Protein AF-A0A921Z9T0-F1 (afdb_monomer)

Sequence (157 aa):
MGRFIFLFFSSLLYGQISEGAIWEHGEDLEGSKIISEITGQMTIKQKTRQLTFNVPKCMQIIYVRADISNDVSTPAIHFNKHSNIVTIHYKPVDKSVCQYKVTAKAITDKKCASGQGSDETGSKPDNKFKKRPTKKQRKYTNKSTKRRPAKRKPVYF

pLDDT: mean 80.97, std 18.37, range [45.19, 98.69]

Structure (mmCIF, N/CA/C/O backbone):
data_AF-A0A921Z9T0-F1
#
_entry.id   AF-A0A921Z9T0-F1
#
loop_
_atom_site.group_PDB
_atom_site.id
_atom_site.type_symbol
_atom_site.label_atom_id
_atom_site.label_alt_id
_atom_site.label_comp_id
_atom_site.label_asym_id
_atom_site.label_entity_id
_atom_site.label_seq_id
_atom_site.pdbx_PDB_ins_code
_atom_site.Cartn_x
_atom_site.Cartn_y
_atom_site.Cartn_z
_atom_site.occupancy
_atom_site.B_iso_or_equiv
_atom_site.auth_seq_id
_atom_site.auth_comp_id
_atom_site.auth_asym_id
_atom_site.auth_atom_id
_atom_site.pdbx_PDB_model_num
ATOM 1 N N . MET A 1 1 ? 27.204 52.215 -35.469 1.00 45.19 1 MET A N 1
ATOM 2 C CA . MET A 1 1 ? 26.307 51.890 -34.338 1.00 45.19 1 MET A CA 1
ATOM 3 C C . MET A 1 1 ? 25.698 50.513 -34.580 1.00 45.19 1 MET A C 1
ATOM 5 O O . MET A 1 1 ? 24.794 50.404 -35.395 1.00 45.19 1 MET A O 1
ATOM 9 N N . GLY A 1 2 ? 26.243 49.459 -33.965 1.00 55.03 2 GLY A N 1
ATOM 10 C CA . GLY A 1 2 ? 25.773 48.077 -34.133 1.00 55.03 2 GLY A CA 1
ATOM 11 C C . GLY A 1 2 ? 25.082 47.584 -32.864 1.00 55.03 2 GLY A C 1
ATOM 12 O O . GLY A 1 2 ? 25.675 47.632 -31.790 1.00 55.03 2 GLY A O 1
ATOM 13 N N . ARG A 1 3 ? 23.818 47.164 -32.977 1.00 60.78 3 ARG A N 1
ATOM 14 C CA . ARG A 1 3 ? 23.001 46.655 -31.865 1.00 60.78 3 ARG A CA 1
ATOM 15 C C . ARG A 1 3 ? 23.331 45.182 -31.605 1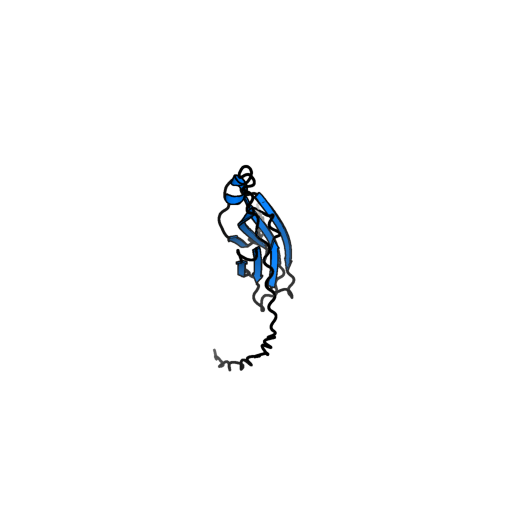.00 60.78 3 ARG A C 1
ATOM 17 O O . ARG A 1 3 ? 23.024 44.336 -32.436 1.00 60.78 3 ARG A O 1
ATOM 24 N N . PHE A 1 4 ? 23.920 44.885 -30.448 1.00 58.72 4 PHE A N 1
ATOM 25 C CA . PHE A 1 4 ? 24.044 43.526 -29.916 1.00 58.72 4 PHE A CA 1
ATOM 26 C C . PHE A 1 4 ? 22.702 43.108 -29.301 1.00 58.72 4 PHE A C 1
ATOM 28 O O . PHE A 1 4 ? 22.286 43.657 -28.282 1.00 58.72 4 PHE A O 1
ATOM 35 N N . ILE A 1 5 ? 22.004 42.164 -29.933 1.00 72.19 5 ILE A N 1
ATOM 36 C CA . ILE A 1 5 ? 20.797 41.545 -29.376 1.00 72.19 5 ILE A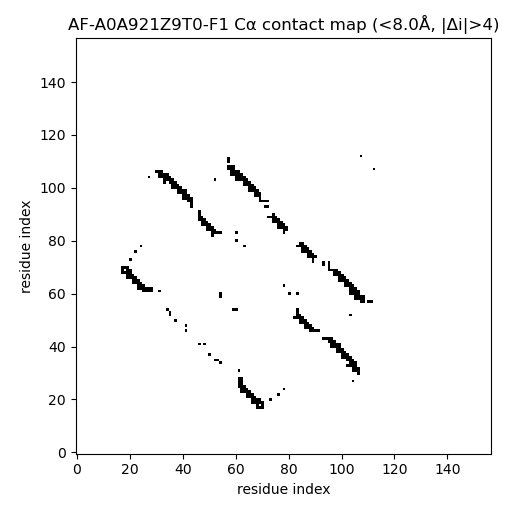 CA 1
ATOM 37 C C . ILE A 1 5 ? 21.234 40.356 -28.515 1.00 72.19 5 ILE A C 1
ATOM 39 O O . ILE A 1 5 ? 21.808 39.388 -29.009 1.00 72.19 5 ILE A O 1
ATOM 43 N N . PHE A 1 6 ? 20.966 40.466 -27.215 1.00 59.75 6 PHE A N 1
ATOM 44 C CA . PHE A 1 6 ? 21.117 39.411 -26.220 1.00 59.75 6 PHE A CA 1
ATOM 45 C C . PHE A 1 6 ? 20.145 38.261 -26.514 1.00 59.75 6 PHE A C 1
ATOM 47 O O . PHE A 1 6 ? 18.940 38.397 -26.312 1.00 59.75 6 PHE A O 1
ATOM 54 N N . LEU A 1 7 ? 20.664 37.104 -26.926 1.00 63.41 7 LEU A N 1
ATOM 55 C CA . LEU A 1 7 ? 19.939 35.840 -26.825 1.00 63.41 7 LEU A CA 1
ATOM 56 C C . LEU A 1 7 ? 20.252 35.214 -25.463 1.00 63.41 7 LEU A C 1
ATOM 58 O O . LEU A 1 7 ? 21.114 34.348 -25.338 1.00 63.41 7 LEU A O 1
ATOM 62 N N . PHE A 1 8 ? 19.543 35.668 -24.426 1.00 57.22 8 PHE A N 1
ATOM 63 C CA . PHE A 1 8 ? 19.385 34.888 -23.200 1.00 57.22 8 PHE A CA 1
ATOM 64 C C . PHE A 1 8 ? 18.569 33.640 -23.559 1.00 57.22 8 PHE A C 1
ATOM 66 O O . PHE A 1 8 ? 17.340 33.649 -23.508 1.00 57.22 8 PHE A O 1
ATOM 73 N N . PHE A 1 9 ? 19.255 32.561 -23.941 1.00 58.00 9 PHE A N 1
ATOM 74 C CA . PHE A 1 9 ? 18.707 31.208 -23.888 1.00 58.00 9 PHE A CA 1
ATOM 75 C C . PHE A 1 9 ? 18.468 30.877 -22.411 1.00 58.00 9 PHE A C 1
ATOM 77 O O . PHE A 1 9 ? 19.278 30.227 -21.748 1.00 58.00 9 PHE A O 1
ATOM 84 N N . SER A 1 10 ? 17.369 31.408 -21.871 1.00 61.03 10 SER A N 1
ATOM 85 C CA . SER A 1 10 ? 16.834 31.003 -20.584 1.00 61.03 10 SER A CA 1
ATOM 86 C C . SER A 1 10 ? 16.454 29.541 -20.735 1.00 61.03 10 SER A C 1
ATOM 88 O O . SER A 1 10 ? 15.424 29.178 -21.302 1.00 61.03 10 SER A O 1
ATOM 90 N N . SER A 1 11 ? 17.397 28.705 -20.323 1.00 54.75 11 SER A N 1
ATOM 91 C CA . SER A 1 11 ? 17.240 27.279 -20.152 1.00 54.75 11 SER A CA 1
ATOM 92 C C . SER A 1 11 ? 16.218 27.115 -19.039 1.00 54.75 11 SER A C 1
ATOM 94 O O . SER A 1 11 ? 16.575 26.983 -17.870 1.00 54.75 11 SER A O 1
ATOM 96 N N . LEU A 1 12 ? 14.938 27.202 -19.401 1.00 56.12 12 LEU A N 1
ATOM 97 C CA . LEU A 1 12 ? 13.835 26.651 -18.635 1.00 56.12 12 LEU A CA 1
ATOM 98 C C . LEU A 1 12 ? 14.126 25.154 -18.519 1.00 56.12 12 LEU A C 1
ATOM 100 O O . LEU A 1 12 ? 13.678 24.339 -19.322 1.00 56.12 12 LEU A O 1
ATOM 104 N N . LEU A 1 13 ? 14.952 24.814 -17.531 1.00 58.66 13 LEU A N 1
ATOM 105 C CA . LEU A 1 13 ? 14.990 23.517 -16.890 1.00 58.66 13 LEU A CA 1
ATOM 106 C C . LEU A 1 13 ? 13.594 23.321 -16.308 1.00 58.66 13 LEU A C 1
ATOM 108 O O . LEU A 1 13 ? 13.335 23.595 -15.139 1.00 58.66 13 LEU A O 1
ATOM 112 N N . TYR A 1 14 ? 12.675 22.892 -17.168 1.00 58.78 14 TYR A N 1
ATOM 113 C CA . TYR A 1 14 ? 11.500 22.163 -16.748 1.00 58.78 14 TYR A CA 1
ATOM 114 C C . TYR A 1 14 ? 12.038 20.946 -16.009 1.00 58.78 14 TYR A C 1
ATOM 116 O O . TYR A 1 14 ? 12.422 19.948 -16.620 1.00 58.78 14 TYR A O 1
ATOM 124 N N . GLY A 1 15 ? 12.146 21.062 -14.686 1.00 55.41 15 GLY A N 1
ATOM 125 C CA . GLY A 1 15 ? 12.251 19.899 -13.834 1.00 55.41 15 GLY A CA 1
ATOM 126 C C . GLY A 1 15 ? 11.034 19.055 -14.160 1.00 55.41 15 GLY A C 1
ATOM 127 O O . GLY A 1 15 ? 9.914 19.441 -13.827 1.00 55.41 15 GLY A O 1
ATOM 128 N N . GLN A 1 16 ? 11.240 17.950 -14.877 1.00 57.91 16 GLN A N 1
ATOM 129 C CA . GLN A 1 16 ? 10.248 16.894 -14.938 1.00 57.91 16 GLN A CA 1
ATOM 130 C C . GLN A 1 16 ? 10.119 16.396 -13.506 1.00 57.91 16 GLN A C 1
ATOM 132 O O . GLN A 1 16 ? 10.903 15.570 -13.044 1.00 57.91 16 GLN A O 1
ATOM 137 N N . ILE A 1 17 ? 9.173 16.981 -12.775 1.00 57.47 17 ILE A N 1
ATOM 138 C CA . ILE A 1 17 ? 8.636 16.375 -11.573 1.00 57.47 17 ILE A CA 1
ATOM 139 C C . ILE A 1 17 ? 8.061 15.069 -12.093 1.00 57.47 17 ILE A C 1
ATOM 141 O O . ILE A 1 17 ? 7.066 15.075 -12.815 1.00 57.47 17 ILE A O 1
ATOM 145 N N . SER A 1 18 ? 8.762 13.967 -11.846 1.00 59.28 18 SER A N 1
ATOM 146 C CA . SER A 1 18 ? 8.228 12.659 -12.156 1.00 59.28 18 SER A CA 1
ATOM 147 C C . SER A 1 18 ? 6.967 12.497 -11.327 1.00 59.28 18 SER A C 1
ATOM 149 O O . SER A 1 18 ? 7.010 12.370 -10.102 1.00 59.28 18 SER A O 1
ATOM 151 N N . GLU A 1 19 ? 5.826 12.616 -12.000 1.00 70.62 19 GLU A N 1
ATOM 152 C CA . GLU A 1 19 ? 4.519 12.478 -11.384 1.00 70.62 19 GLU A CA 1
ATOM 153 C C . GLU A 1 19 ? 4.421 11.054 -10.842 1.00 70.62 19 GLU A C 1
ATOM 155 O O . GLU A 1 19 ? 4.266 10.078 -11.578 1.00 70.62 19 GLU A O 1
ATOM 160 N N . GLY A 1 20 ? 4.592 10.927 -9.527 1.00 86.31 20 GLY A N 1
ATOM 161 C CA . GLY A 1 20 ? 4.304 9.686 -8.836 1.00 86.31 20 GLY A CA 1
ATOM 162 C C . GLY A 1 20 ? 2.842 9.332 -9.069 1.00 86.31 20 GLY A C 1
ATOM 163 O O . GLY A 1 20 ? 1.957 10.179 -8.957 1.00 86.31 20 GLY A O 1
ATOM 164 N N . ALA A 1 21 ? 2.579 8.075 -9.394 1.00 93.25 21 ALA A N 1
ATOM 165 C CA . ALA A 1 21 ? 1.216 7.594 -9.473 1.00 93.25 21 ALA A CA 1
ATOM 166 C C . ALA A 1 21 ? 0.681 7.378 -8.050 1.00 93.25 21 ALA A C 1
ATOM 168 O O . ALA A 1 21 ? 1.395 6.897 -7.163 1.00 93.25 21 ALA A O 1
ATOM 169 N N . ILE A 1 22 ? -0.576 7.757 -7.833 1.00 96.19 22 ILE A N 1
ATOM 170 C CA . ILE A 1 22 ? -1.258 7.638 -6.544 1.00 96.19 22 ILE A CA 1
ATOM 171 C C . ILE A 1 22 ? -2.430 6.680 -6.725 1.00 96.19 22 ILE A C 1
ATOM 173 O O . ILE A 1 22 ? -3.208 6.801 -7.670 1.00 96.19 22 ILE A O 1
ATOM 177 N N . TRP A 1 23 ? -2.561 5.731 -5.804 1.00 97.69 23 TRP A N 1
ATOM 178 C CA . TRP A 1 23 ? -3.715 4.849 -5.716 1.00 97.69 23 TRP A CA 1
ATOM 179 C C . TRP A 1 23 ? -4.333 4.963 -4.348 1.00 97.69 23 TRP A C 1
ATOM 181 O O . TRP A 1 23 ? -3.647 4.871 -3.329 1.00 97.69 23 TRP A O 1
ATOM 191 N N . GLU A 1 24 ? -5.649 5.064 -4.346 1.00 97.94 24 GLU A N 1
ATOM 192 C CA . GLU A 1 24 ? -6.443 5.127 -3.139 1.00 97.94 24 GLU A CA 1
ATOM 193 C C . GLU A 1 24 ? -7.458 3.993 -3.159 1.00 97.94 24 GLU A C 1
ATOM 195 O O . GLU A 1 24 ? -8.050 3.663 -4.190 1.00 97.94 24 GLU A O 1
ATOM 200 N N . HIS A 1 25 ? -7.628 3.348 -2.013 1.00 97.94 25 HIS A N 1
ATOM 201 C CA . HIS A 1 25 ? -8.623 2.312 -1.832 1.00 97.94 25 HIS A CA 1
ATOM 202 C C . HIS A 1 25 ? -9.431 2.586 -0.572 1.00 97.94 25 HIS A C 1
ATOM 204 O O . HIS A 1 25 ? -8.887 2.541 0.530 1.00 97.94 25 HIS A O 1
ATOM 210 N N . GLY A 1 26 ? -10.737 2.792 -0.748 1.00 96.88 26 GLY A N 1
ATOM 211 C CA . GLY A 1 26 ? -11.647 3.199 0.321 1.00 96.88 26 GLY A CA 1
ATOM 212 C C . GLY A 1 26 ? -11.805 4.716 0.400 1.00 96.88 26 GLY A C 1
ATOM 213 O O . GLY A 1 26 ? -11.503 5.415 -0.560 1.00 96.88 26 GLY A O 1
ATOM 214 N N . GLU A 1 27 ? -12.294 5.201 1.537 1.00 97.62 27 GLU A N 1
ATOM 215 C CA . GLU A 1 27 ? -12.581 6.617 1.781 1.00 97.62 27 GLU A CA 1
ATOM 216 C C . GLU A 1 27 ? -11.873 7.059 3.064 1.00 97.62 27 GLU A C 1
ATOM 218 O O . GLU A 1 27 ? -11.919 6.358 4.081 1.00 97.62 27 GLU A O 1
ATOM 223 N N . ASP A 1 28 ? -11.181 8.196 3.008 1.00 97.62 28 ASP A N 1
ATOM 224 C CA . ASP A 1 28 ? -10.476 8.769 4.154 1.00 97.62 28 ASP A CA 1
ATOM 225 C C . ASP A 1 28 ? -11.473 9.467 5.085 1.00 97.62 28 ASP A C 1
ATOM 227 O O . ASP A 1 28 ? -11.767 10.652 4.943 1.00 97.62 28 ASP A O 1
ATOM 231 N N . LEU A 1 29 ? -12.045 8.699 6.012 1.00 97.31 29 LEU A N 1
ATOM 232 C CA . LEU A 1 29 ? -13.037 9.213 6.953 1.00 97.31 29 LEU A CA 1
ATOM 233 C C . LEU A 1 29 ? -12.384 10.011 8.088 1.00 97.31 29 LEU A C 1
ATOM 235 O O . LEU A 1 29 ? -11.319 9.650 8.605 1.00 97.31 29 LEU A O 1
ATOM 239 N N . GLU A 1 30 ? -13.085 11.048 8.543 1.00 96.62 30 GLU A N 1
ATOM 240 C CA . GLU A 1 30 ? -12.722 11.799 9.743 1.00 96.62 30 GLU A CA 1
ATOM 241 C C . GLU A 1 30 ? -12.674 10.878 10.978 1.00 96.62 30 GLU A C 1
ATOM 243 O O . GLU A 1 30 ? -13.477 9.957 11.140 1.00 96.62 30 GLU A O 1
ATOM 248 N N . GLY A 1 31 ? -11.681 11.090 11.845 1.00 95.25 31 GLY A N 1
ATOM 249 C CA . GLY A 1 31 ? -11.436 10.244 13.019 1.00 95.25 31 GLY A CA 1
ATOM 250 C C . GLY A 1 31 ? -10.689 8.938 12.723 1.00 95.25 31 GLY A C 1
ATOM 251 O O . GLY A 1 31 ? -10.340 8.207 13.657 1.00 95.25 31 GLY A O 1
ATOM 252 N N . SER A 1 32 ? -10.389 8.647 11.455 1.00 97.56 32 SER A N 1
ATOM 253 C CA . SER A 1 32 ? -9.476 7.564 11.101 1.00 97.56 32 SER A CA 1
ATOM 254 C C . SER A 1 32 ? -8.041 7.881 11.533 1.00 97.56 32 SER A C 1
ATOM 256 O O . SER A 1 32 ? -7.601 9.031 11.564 1.00 97.56 32 SER A O 1
ATOM 258 N N . LYS A 1 33 ? -7.296 6.843 11.916 1.00 97.94 33 LYS A N 1
ATOM 259 C CA . LYS A 1 33 ? -5.917 6.954 12.404 1.00 97.94 33 LYS A CA 1
ATOM 260 C C . LYS A 1 33 ? -4.981 6.193 11.486 1.00 97.94 33 LYS A C 1
ATOM 262 O O . LYS A 1 33 ? -5.294 5.079 11.068 1.00 97.94 33 LYS A O 1
ATOM 267 N N . ILE A 1 34 ? -3.817 6.771 11.204 1.00 98.31 34 ILE A N 1
ATOM 268 C CA . ILE A 1 34 ? -2.741 6.062 10.508 1.00 98.31 34 ILE A CA 1
ATOM 269 C C . ILE A 1 34 ? -2.248 4.950 11.435 1.00 98.31 34 ILE A C 1
ATOM 271 O O . ILE A 1 34 ? -1.777 5.225 12.537 1.00 98.31 34 ILE A O 1
ATOM 275 N N . ILE A 1 35 ? -2.370 3.699 10.995 1.00 98.12 35 ILE A N 1
ATOM 276 C CA . ILE A 1 35 ? -1.896 2.531 11.7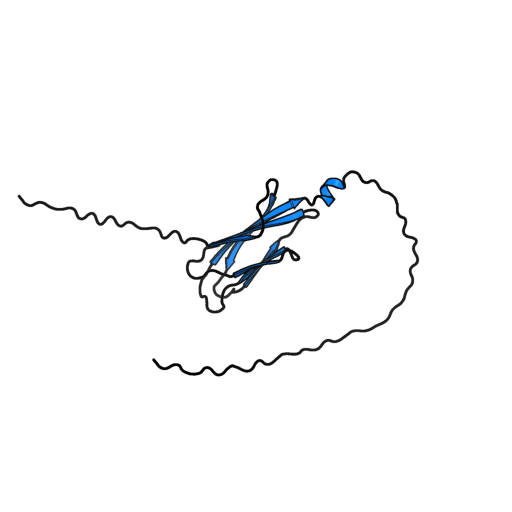53 1.00 98.12 35 ILE A CA 1
ATOM 277 C C . ILE A 1 35 ? -0.576 1.983 11.216 1.00 98.12 35 ILE A C 1
ATOM 279 O O . ILE A 1 35 ? 0.126 1.258 11.915 1.00 98.12 35 ILE A O 1
ATOM 283 N N . SER A 1 36 ? -0.246 2.288 9.961 1.00 98.25 36 SER A N 1
ATOM 284 C CA . SER A 1 36 ? 0.971 1.811 9.324 1.00 98.25 36 SER A CA 1
ATOM 285 C C . SER A 1 36 ? 1.376 2.738 8.190 1.00 98.25 36 SER A C 1
ATOM 287 O O . SER A 1 36 ? 0.543 3.155 7.383 1.00 98.25 36 SER A O 1
ATOM 289 N N . GLU A 1 37 ? 2.669 3.023 8.128 1.00 98.56 37 GLU A N 1
ATOM 290 C CA . GLU A 1 37 ? 3.320 3.671 7.002 1.00 98.56 37 GLU A CA 1
ATOM 291 C C . GLU A 1 37 ? 4.524 2.812 6.615 1.00 98.56 37 GLU A C 1
ATOM 293 O O . GLU A 1 37 ? 5.406 2.557 7.436 1.00 98.56 37 GLU A O 1
ATOM 298 N N . ILE A 1 38 ? 4.530 2.308 5.382 1.00 98.38 38 ILE A N 1
ATOM 299 C CA . ILE A 1 38 ? 5.590 1.445 4.866 1.00 98.38 38 ILE A CA 1
ATOM 300 C C . ILE A 1 38 ? 6.195 2.112 3.642 1.00 98.38 38 ILE A C 1
ATOM 302 O O . ILE A 1 38 ? 5.540 2.255 2.609 1.00 98.38 38 ILE A O 1
ATOM 306 N N . THR A 1 39 ? 7.468 2.464 3.744 1.00 98.44 39 THR A N 1
ATOM 307 C CA . THR A 1 39 ? 8.270 2.955 2.627 1.00 98.44 39 THR A CA 1
ATOM 308 C C . THR A 1 39 ? 9.242 1.880 2.163 1.00 98.44 39 THR A C 1
ATOM 310 O O . THR A 1 39 ? 9.651 0.995 2.920 1.00 98.44 39 THR A O 1
ATOM 313 N N . GLY A 1 40 ? 9.594 1.906 0.884 1.00 97.31 40 GLY A N 1
ATOM 314 C CA . GLY A 1 40 ? 10.584 0.985 0.355 1.00 97.31 40 GLY A CA 1
ATOM 315 C C . GLY A 1 40 ? 10.877 1.192 -1.117 1.00 97.31 40 GLY A C 1
ATOM 316 O O . GLY A 1 40 ? 10.354 2.091 -1.771 1.00 97.31 40 GLY A O 1
ATOM 317 N N . GLN A 1 41 ? 11.735 0.319 -1.631 1.00 95.81 41 GLN A N 1
ATOM 318 C CA . GLN A 1 41 ? 12.161 0.321 -3.021 1.00 95.81 41 GLN A CA 1
ATOM 319 C C . GLN A 1 41 ? 12.010 -1.086 -3.600 1.00 95.81 41 GLN A C 1
ATOM 321 O O . GLN A 1 41 ? 12.338 -2.074 -2.939 1.00 95.81 41 GLN A O 1
ATOM 326 N N . MET A 1 42 ? 11.513 -1.191 -4.832 1.00 94.56 42 MET A N 1
ATOM 327 C CA . MET A 1 42 ? 11.498 -2.440 -5.592 1.00 94.56 42 MET A CA 1
ATOM 328 C C . MET A 1 42 ? 12.612 -2.420 -6.631 1.00 94.56 42 MET A C 1
ATOM 330 O O . MET A 1 42 ? 12.720 -1.502 -7.444 1.00 94.56 42 MET A O 1
ATOM 334 N N . THR A 1 43 ? 13.446 -3.457 -6.607 1.00 93.75 43 THR A N 1
ATOM 335 C CA . THR A 1 43 ? 14.512 -3.646 -7.598 1.00 93.75 43 THR 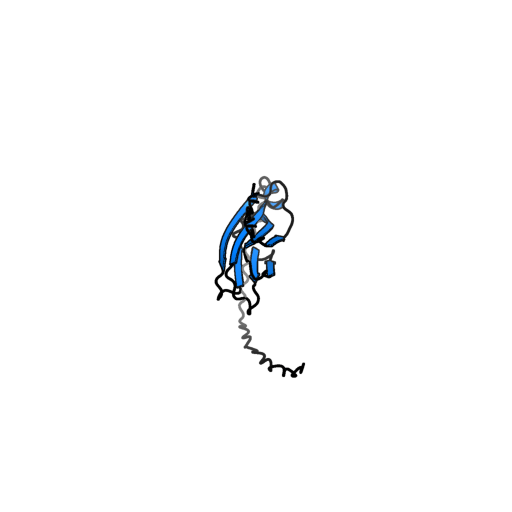A CA 1
ATOM 336 C C . THR A 1 43 ? 13.968 -4.239 -8.899 1.00 93.75 43 THR A C 1
ATOM 338 O O . THR A 1 43 ? 12.915 -4.871 -8.919 1.00 93.75 43 THR A O 1
ATOM 341 N N . ILE A 1 44 ? 14.747 -4.153 -9.982 1.00 92.12 44 ILE A N 1
ATOM 342 C CA . ILE A 1 44 ? 14.391 -4.687 -11.312 1.00 92.12 44 ILE A CA 1
ATOM 343 C C . ILE A 1 44 ? 13.998 -6.177 -11.267 1.00 92.12 44 ILE A C 1
ATOM 345 O O . ILE A 1 44 ? 13.171 -6.631 -12.061 1.00 92.12 44 ILE A O 1
ATOM 349 N N . LYS A 1 45 ? 14.578 -6.958 -10.346 1.00 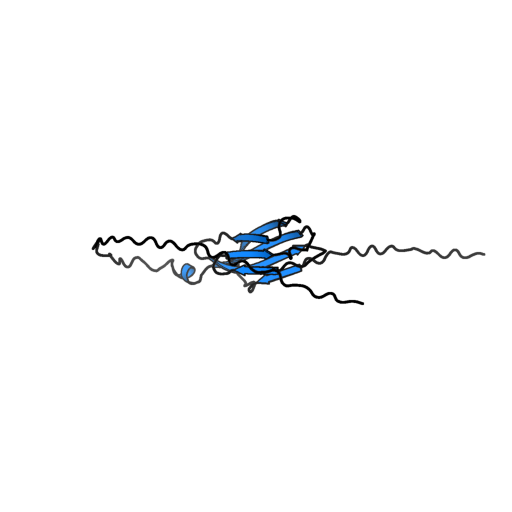93.06 45 LYS A N 1
ATOM 350 C CA . LYS A 1 45 ? 14.293 -8.394 -10.192 1.00 93.06 45 LYS A CA 1
ATOM 351 C C . LYS A 1 45 ? 12.997 -8.668 -9.420 1.00 93.06 45 LYS A C 1
ATOM 353 O O . LYS A 1 45 ? 12.407 -9.732 -9.579 1.00 93.06 45 LYS A O 1
ATOM 358 N N . GLN A 1 46 ? 12.544 -7.728 -8.596 1.00 93.19 46 GLN A N 1
ATOM 359 C CA . GLN A 1 46 ? 11.358 -7.873 -7.760 1.00 93.19 46 GLN A CA 1
ATOM 360 C C . GLN A 1 46 ? 10.134 -7.351 -8.508 1.00 93.19 46 GLN A C 1
ATOM 362 O O . GLN A 1 46 ? 9.854 -6.161 -8.507 1.00 93.19 46 GLN A O 1
ATOM 367 N N . LYS A 1 47 ? 9.387 -8.253 -9.150 1.00 93.38 47 LYS A N 1
ATOM 368 C CA . LYS A 1 47 ? 8.166 -7.882 -9.889 1.00 93.38 47 LYS A CA 1
ATOM 369 C C . LYS A 1 47 ? 6.929 -7.765 -9.012 1.00 93.38 47 LYS A C 1
ATOM 371 O O . LYS A 1 47 ? 5.955 -7.135 -9.406 1.00 93.38 47 LYS A O 1
ATOM 376 N N . THR A 1 48 ? 6.956 -8.371 -7.832 1.00 97.25 48 THR A N 1
ATOM 377 C CA . THR A 1 48 ? 5.811 -8.393 -6.925 1.00 97.25 48 THR A CA 1
ATOM 378 C C . THR A 1 48 ? 6.276 -8.105 -5.513 1.00 97.25 48 THR A C 1
ATOM 380 O O . THR A 1 48 ? 7.242 -8.704 -5.036 1.00 97.25 48 THR A O 1
ATOM 383 N N . ARG A 1 49 ? 5.569 -7.204 -4.836 1.00 97.75 49 ARG A N 1
ATOM 384 C CA . ARG A 1 49 ? 5.760 -6.910 -3.420 1.00 97.75 49 ARG A CA 1
ATOM 385 C C . ARG A 1 49 ? 4.428 -7.050 -2.705 1.00 97.75 49 ARG A C 1
ATOM 387 O O . ARG A 1 49 ? 3.434 -6.474 -3.134 1.00 97.75 49 ARG A O 1
ATOM 394 N N . GLN A 1 50 ? 4.425 -7.824 -1.628 1.00 98.44 50 GLN A N 1
ATOM 395 C CA . GLN A 1 50 ? 3.288 -7.935 -0.724 1.00 98.44 50 GLN A CA 1
ATOM 396 C C . GLN A 1 50 ? 3.632 -7.210 0.571 1.00 98.44 50 GLN A C 1
ATOM 398 O O . GLN A 1 50 ? 4.675 -7.465 1.173 1.00 98.44 50 GLN A O 1
ATOM 403 N N . LEU A 1 51 ? 2.767 -6.287 0.965 1.00 98.31 51 LEU A N 1
ATOM 404 C CA . LEU A 1 51 ? 2.874 -5.498 2.180 1.00 98.31 51 LEU A CA 1
ATOM 405 C C . LEU A 1 51 ? 1.724 -5.917 3.086 1.00 98.31 51 LEU A C 1
ATOM 407 O O . LEU A 1 51 ? 0.563 -5.768 2.711 1.00 98.31 51 LEU A O 1
ATOM 411 N N . THR A 1 52 ? 2.051 -6.493 4.238 1.00 98.38 52 THR A N 1
ATOM 412 C CA . THR A 1 52 ? 1.057 -6.943 5.219 1.00 98.38 52 THR A CA 1
ATOM 413 C C . THR A 1 52 ? 0.977 -5.919 6.337 1.00 98.38 52 THR A C 1
ATOM 415 O O . THR A 1 52 ? 2.013 -5.522 6.871 1.00 98.38 52 THR A O 1
ATOM 418 N N . PHE A 1 53 ? -0.234 -5.504 6.697 1.00 98.06 53 PHE A N 1
ATOM 419 C CA . PHE A 1 53 ? -0.448 -4.574 7.800 1.00 98.06 53 PHE A CA 1
ATOM 420 C C . PHE A 1 53 ? -0.828 -5.310 9.080 1.00 98.06 53 PHE A C 1
ATOM 422 O O . PHE A 1 53 ? -1.751 -6.125 9.098 1.00 98.06 53 PHE A O 1
ATOM 429 N N . ASN A 1 54 ? -0.150 -4.963 10.171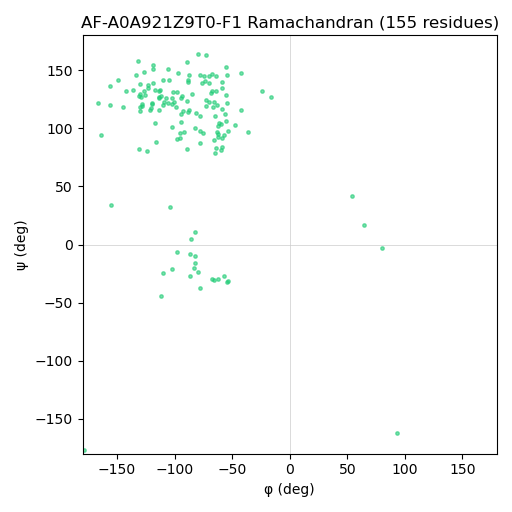 1.00 97.38 54 ASN A N 1
ATOM 430 C CA . ASN A 1 54 ? -0.526 -5.408 11.506 1.00 97.38 54 ASN A CA 1
ATOM 431 C C . ASN A 1 54 ? -1.642 -4.501 12.026 1.00 97.38 54 ASN A C 1
ATOM 433 O O . ASN A 1 54 ? -1.387 -3.383 12.467 1.00 97.38 54 ASN A O 1
ATOM 437 N N . VAL A 1 55 ? -2.883 -4.975 11.942 1.00 97.44 55 VAL A N 1
ATOM 438 C CA . VAL A 1 55 ? -4.057 -4.224 12.400 1.00 97.44 55 VAL A CA 1
ATOM 439 C C . VAL A 1 55 ? -4.313 -4.546 13.874 1.00 97.44 55 VAL A C 1
ATOM 441 O O . VAL A 1 55 ? -4.479 -5.725 14.205 1.00 97.44 55 VAL A O 1
ATOM 444 N N . PRO A 1 56 ? -4.347 -3.542 14.771 1.00 96.88 56 PRO A N 1
ATOM 445 C CA . PRO A 1 56 ? -4.721 -3.762 16.162 1.00 96.88 56 PRO A CA 1
ATOM 446 C C . PRO A 1 56 ? -6.097 -4.423 16.285 1.00 96.88 56 PRO A C 1
ATOM 448 O O . PRO A 1 56 ? -6.973 -4.247 15.434 1.00 96.88 56 PRO A O 1
ATOM 451 N N . LYS A 1 57 ? -6.315 -5.163 17.380 1.00 95.44 57 LYS A N 1
ATOM 452 C CA . LYS A 1 57 ? -7.656 -5.666 17.708 1.00 95.44 57 LYS A CA 1
ATOM 453 C C . LYS A 1 57 ? -8.636 -4.494 17.739 1.00 95.44 57 LYS A C 1
ATOM 455 O O . LYS A 1 57 ? -8.266 -3.400 18.158 1.00 95.44 57 LYS A O 1
ATOM 460 N N . CYS A 1 58 ? -9.880 -4.744 17.332 1.00 95.75 58 CYS A N 1
ATOM 461 C CA . CYS A 1 58 ? -10.938 -3.734 17.325 1.00 95.75 58 CYS A CA 1
ATOM 462 C C . CYS A 1 58 ? -10.722 -2.553 16.373 1.00 95.75 58 CYS A C 1
ATOM 464 O O . CYS A 1 58 ? -11.406 -1.541 16.502 1.00 95.75 58 CYS A O 1
ATOM 466 N N . MET A 1 59 ? -9.813 -2.673 15.407 1.00 97.25 59 MET A N 1
ATOM 467 C CA . MET A 1 59 ? -9.664 -1.711 14.323 1.00 97.25 59 MET A CA 1
ATOM 468 C C . MET A 1 59 ? -9.904 -2.373 12.972 1.00 97.25 59 MET A C 1
ATOM 470 O O . MET A 1 59 ? -9.640 -3.561 12.784 1.00 97.25 59 MET A O 1
ATOM 474 N N . GLN A 1 60 ? -10.381 -1.583 12.017 1.00 96.88 60 GLN A N 1
ATOM 475 C CA . GLN A 1 60 ? -10.568 -1.997 10.634 1.00 96.88 60 GLN A CA 1
ATOM 476 C C . GLN A 1 60 ? -9.928 -0.973 9.702 1.00 96.88 60 GLN A C 1
ATOM 478 O O . GLN A 1 60 ? -10.198 0.222 9.820 1.00 96.88 60 GLN A O 1
ATOM 483 N N . ILE A 1 61 ? -9.100 -1.440 8.762 1.00 98.19 61 ILE A N 1
ATOM 484 C CA . ILE A 1 61 ? -8.557 -0.586 7.699 1.00 98.19 61 ILE A CA 1
ATOM 485 C C . ILE A 1 61 ? -9.710 -0.132 6.805 1.00 98.19 61 ILE A C 1
ATOM 487 O O . ILE A 1 61 ? -10.408 -0.965 6.223 1.00 98.19 61 ILE A O 1
ATOM 491 N N . ILE A 1 62 ? -9.878 1.182 6.680 1.00 97.94 62 ILE A N 1
ATOM 492 C CA . ILE A 1 62 ? -10.911 1.797 5.836 1.00 97.94 62 ILE A CA 1
ATOM 493 C C . ILE A 1 62 ? -10.328 2.493 4.611 1.00 97.94 62 ILE A C 1
ATOM 495 O O . ILE A 1 62 ? -11.021 2.616 3.607 1.00 97.94 62 ILE A O 1
ATOM 499 N N . TYR A 1 63 ? -9.062 2.904 4.687 1.00 98.50 63 TYR A N 1
ATOM 500 C CA . TYR A 1 63 ? -8.399 3.671 3.648 1.00 98.50 63 TYR A CA 1
ATOM 501 C C . TYR A 1 63 ? -6.949 3.222 3.516 1.00 98.50 63 TYR A C 1
ATOM 503 O O . TYR A 1 63 ? -6.223 3.075 4.503 1.00 98.50 63 TYR A O 1
ATOM 511 N N . VAL A 1 64 ? -6.534 2.989 2.278 1.00 98.62 64 VAL A N 1
ATOM 512 C CA . VAL A 1 64 ? -5.151 2.691 1.918 1.00 98.62 64 VAL A CA 1
ATOM 513 C C . VAL A 1 64 ? -4.757 3.617 0.786 1.00 98.62 64 VAL A C 1
ATOM 515 O O . VAL A 1 64 ? -5.417 3.633 -0.250 1.00 98.62 64 VAL A O 1
ATOM 518 N N . ARG A 1 65 ? -3.648 4.327 0.971 1.00 98.50 65 ARG A N 1
ATOM 519 C CA . ARG A 1 65 ? -3.010 5.144 -0.054 1.00 98.50 65 ARG A CA 1
ATOM 520 C C . ARG A 1 65 ? -1.659 4.554 -0.406 1.00 98.50 65 ARG A C 1
ATOM 522 O O . ARG A 1 65 ? -0.877 4.239 0.487 1.00 98.50 65 ARG A O 1
ATOM 529 N N . ALA A 1 66 ? -1.386 4.405 -1.691 1.00 98.31 66 ALA A N 1
ATOM 530 C CA . ALA A 1 66 ? -0.082 4.031 -2.204 1.00 98.31 66 ALA A CA 1
ATOM 531 C C . ALA A 1 66 ? 0.416 5.129 -3.142 1.00 98.31 66 ALA A C 1
ATOM 533 O O . ALA A 1 66 ? -0.191 5.371 -4.179 1.00 98.31 66 ALA A O 1
ATOM 534 N N . ASP A 1 67 ? 1.523 5.763 -2.780 1.00 97.56 67 ASP A N 1
ATOM 535 C CA . ASP A 1 67 ? 2.266 6.684 -3.631 1.00 97.56 67 ASP A CA 1
ATOM 536 C C . ASP A 1 67 ? 3.444 5.905 -4.240 1.00 97.56 67 ASP A C 1
ATOM 538 O O . ASP A 1 67 ? 4.294 5.382 -3.509 1.00 97.56 67 ASP A O 1
ATOM 542 N N . ILE A 1 68 ? 3.498 5.777 -5.568 1.00 96.12 68 ILE A N 1
ATOM 543 C CA . ILE A 1 68 ? 4.599 5.100 -6.270 1.00 96.12 68 ILE A CA 1
ATOM 544 C C . ILE A 1 68 ? 5.277 6.069 -7.221 1.00 96.12 68 ILE A C 1
ATOM 546 O O . ILE A 1 68 ? 4.671 6.561 -8.169 1.00 96.12 68 ILE A O 1
ATOM 550 N N . SER A 1 69 ? 6.573 6.264 -7.007 1.00 95.00 69 SER A N 1
ATOM 551 C CA . SER A 1 69 ? 7.442 7.004 -7.913 1.00 95.00 69 SER A CA 1
ATOM 552 C C . SER A 1 69 ? 8.120 6.020 -8.869 1.00 95.00 69 SER A C 1
ATOM 554 O O . SER A 1 69 ? 8.893 5.146 -8.449 1.00 95.00 69 SER A O 1
ATOM 556 N N . ASN A 1 70 ? 7.753 6.103 -10.151 1.00 89.81 70 ASN A N 1
ATOM 557 C CA . ASN A 1 70 ? 8.352 5.335 -11.238 1.00 89.81 70 ASN A CA 1
ATOM 558 C C . ASN A 1 70 ? 8.157 6.059 -12.577 1.00 89.81 70 ASN A C 1
ATOM 560 O O . ASN A 1 70 ? 7.028 6.228 -13.027 1.00 89.81 70 ASN A O 1
ATOM 564 N N . ASP A 1 71 ? 9.263 6.396 -13.235 1.00 84.38 71 ASP A N 1
ATOM 565 C CA . ASP A 1 71 ? 9.262 7.208 -14.460 1.00 84.38 71 ASP A CA 1
ATOM 566 C C . ASP A 1 71 ? 8.962 6.394 -15.730 1.00 84.38 71 ASP A C 1
ATOM 568 O O . ASP A 1 71 ? 8.803 6.945 -16.816 1.00 84.38 71 ASP A O 1
ATOM 572 N N . VAL A 1 72 ? 8.937 5.063 -15.622 1.00 88.12 72 VAL A N 1
ATOM 573 C CA . VAL A 1 72 ? 8.903 4.152 -16.776 1.00 88.12 72 VAL A CA 1
ATOM 574 C C . VAL A 1 72 ? 7.579 3.411 -16.874 1.00 88.12 72 VAL A C 1
ATOM 576 O O . VAL A 1 72 ? 7.048 3.227 -17.967 1.00 88.12 72 VAL A O 1
ATOM 579 N N . SER A 1 73 ? 7.075 2.896 -15.750 1.00 90.00 73 SER A N 1
ATOM 580 C CA . SER A 1 73 ? 5.884 2.050 -15.759 1.00 90.00 73 SER A CA 1
ATOM 581 C C . SER A 1 73 ? 5.056 2.170 -14.489 1.00 90.00 73 SER A C 1
ATOM 583 O O . SER A 1 73 ? 5.562 2.228 -13.367 1.00 90.00 73 SER A O 1
ATOM 585 N N . THR A 1 74 ? 3.747 2.137 -14.692 1.00 91.75 74 THR A N 1
ATOM 586 C CA . THR A 1 74 ? 2.736 2.182 -13.643 1.00 91.75 74 THR A CA 1
ATOM 587 C C . THR A 1 74 ? 2.359 0.746 -13.244 1.00 91.75 74 THR A C 1
ATOM 589 O O . THR A 1 74 ? 1.841 0.000 -14.084 1.00 91.75 74 THR A O 1
ATOM 592 N N . PRO A 1 75 ? 2.630 0.301 -12.003 1.00 94.69 75 PRO A N 1
ATOM 593 C CA . PRO A 1 75 ? 2.273 -1.043 -11.553 1.00 94.69 75 PRO A CA 1
ATOM 594 C C . PRO A 1 75 ? 0.765 -1.198 -11.334 1.00 94.69 75 PRO A C 1
ATOM 596 O O . PRO A 1 75 ? 0.031 -0.231 -11.150 1.00 94.69 75 PRO A O 1
ATOM 599 N N . ALA A 1 76 ? 0.309 -2.447 -11.274 1.00 96.00 76 ALA A N 1
ATOM 600 C CA . ALA A 1 76 ? -1.011 -2.773 -10.755 1.00 96.00 76 ALA A CA 1
ATOM 601 C C . ALA A 1 76 ? -0.946 -2.900 -9.227 1.00 96.00 76 ALA A C 1
ATOM 603 O O . ALA A 1 76 ? -0.110 -3.640 -8.701 1.00 96.00 76 ALA A O 1
ATOM 604 N N . ILE A 1 77 ? -1.846 -2.218 -8.520 1.00 97.56 77 ILE A N 1
ATOM 605 C CA . ILE A 1 77 ? -1.980 -2.321 -7.065 1.00 97.56 77 ILE A CA 1
ATOM 606 C C . ILE A 1 77 ? -3.315 -2.972 -6.726 1.00 97.56 77 ILE A C 1
ATOM 608 O O . ILE A 1 77 ? -4.3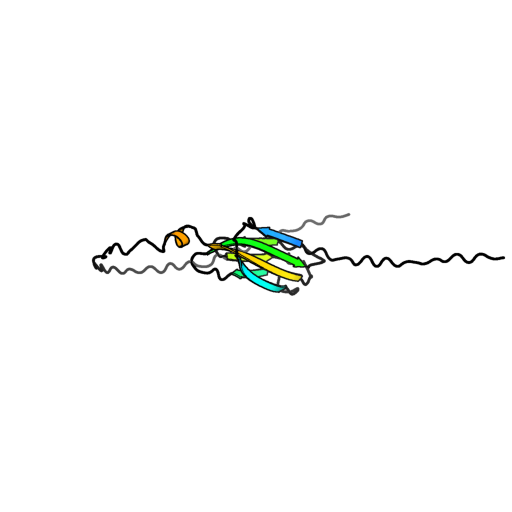58 -2.595 -7.255 1.00 97.56 77 ILE A O 1
ATOM 612 N N . HIS A 1 78 ? -3.284 -3.946 -5.820 1.00 98.19 78 HIS A N 1
ATOM 613 C CA . HIS A 1 78 ? -4.476 -4.606 -5.308 1.00 98.19 78 HIS A CA 1
ATOM 614 C C . HIS A 1 78 ? -4.444 -4.666 -3.782 1.00 98.19 78 HIS A C 1
ATOM 616 O O . HIS A 1 78 ? -3.489 -5.184 -3.199 1.00 98.19 78 HIS A O 1
ATOM 622 N N . PHE A 1 79 ? -5.511 -4.200 -3.135 1.00 98.38 79 PHE A N 1
ATOM 623 C CA . PHE A 1 79 ? -5.696 -4.337 -1.694 1.00 98.38 79 PHE A CA 1
ATOM 624 C C . PHE A 1 79 ? -6.686 -5.460 -1.379 1.00 98.38 79 PHE A C 1
ATOM 626 O O . PHE A 1 79 ? -7.842 -5.427 -1.795 1.00 98.38 79 PHE A O 1
ATOM 633 N N . ASN A 1 80 ? -6.237 -6.460 -0.622 1.00 98.06 80 ASN A N 1
ATOM 634 C CA . ASN A 1 80 ? -7.104 -7.504 -0.092 1.00 98.06 80 ASN A CA 1
ATOM 635 C C . ASN A 1 80 ? -7.559 -7.132 1.326 1.00 98.06 80 ASN A C 1
ATOM 637 O O . ASN A 1 80 ? -6.792 -7.261 2.282 1.00 98.06 80 ASN A O 1
ATOM 641 N N . LYS A 1 81 ? -8.828 -6.722 1.450 1.00 96.38 81 LYS A N 1
ATOM 642 C CA . LYS A 1 81 ? -9.456 -6.320 2.720 1.00 96.38 81 LYS A CA 1
ATOM 643 C C . LYS A 1 81 ? -9.515 -7.440 3.762 1.00 96.38 81 LYS A C 1
ATOM 645 O O . LYS A 1 81 ? -9.502 -7.154 4.950 1.00 96.38 81 LYS A O 1
ATOM 650 N N . HIS A 1 82 ? -9.594 -8.705 3.345 1.00 95.94 82 HIS A N 1
ATOM 651 C CA . HIS A 1 82 ? -9.715 -9.830 4.278 1.00 95.94 82 HIS A CA 1
ATOM 652 C C . HIS A 1 82 ? -8.382 -10.195 4.926 1.00 95.94 82 HIS A C 1
ATOM 654 O O . HIS A 1 82 ? -8.346 -10.554 6.098 1.00 95.94 82 HIS A O 1
ATOM 660 N N . SER A 1 83 ? -7.289 -10.113 4.165 1.00 97.81 83 SER A N 1
ATOM 661 C CA . SER A 1 83 ? -5.949 -10.439 4.660 1.00 97.81 83 SER A CA 1
ATOM 662 C C . SER A 1 83 ? -5.138 -9.213 5.082 1.00 97.81 83 SER A C 1
ATOM 664 O O . SER A 1 83 ? -4.038 -9.383 5.592 1.00 97.81 83 SER A O 1
ATOM 666 N N . ASN A 1 84 ? -5.642 -7.994 4.858 1.00 98.00 84 ASN A N 1
ATOM 667 C CA . 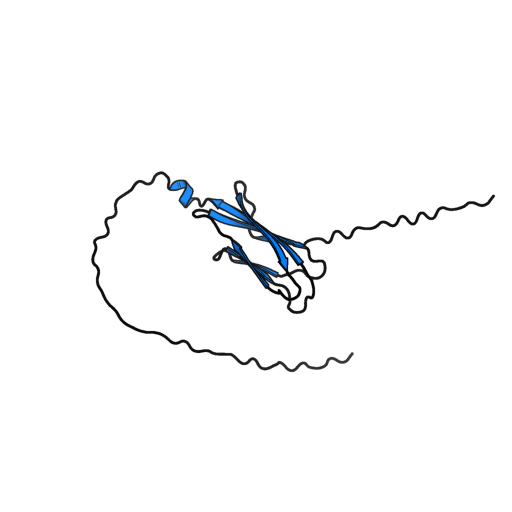ASN A 1 84 ? -4.921 -6.734 5.071 1.00 98.00 84 ASN A CA 1
ATOM 668 C C . ASN A 1 84 ? -3.575 -6.689 4.325 1.00 98.00 84 ASN A C 1
ATOM 670 O O . ASN A 1 84 ? -2.563 -6.239 4.865 1.00 98.00 84 ASN A O 1
ATOM 674 N N . ILE A 1 85 ? -3.567 -7.185 3.082 1.00 98.50 85 ILE A N 1
ATOM 675 C CA . ILE A 1 85 ? -2.367 -7.233 2.236 1.00 98.50 85 ILE A CA 1
ATOM 676 C C . ILE A 1 85 ? -2.545 -6.308 1.037 1.00 98.50 85 ILE A C 1
ATOM 678 O O . ILE A 1 85 ? -3.501 -6.450 0.271 1.00 98.50 85 ILE A O 1
ATOM 682 N N . VAL A 1 86 ? -1.581 -5.414 0.833 1.00 98.56 86 VAL A N 1
ATOM 683 C CA . VAL A 1 86 ? -1.408 -4.658 -0.412 1.00 98.56 86 VAL A CA 1
ATOM 684 C C . VAL A 1 86 ? -0.405 -5.388 -1.284 1.00 98.56 86 VAL A C 1
ATOM 686 O O . VAL A 1 86 ? 0.706 -5.693 -0.856 1.00 98.56 86 VAL A O 1
ATOM 689 N N . THR A 1 87 ? -0.797 -5.675 -2.518 1.00 98.50 87 THR A N 1
ATOM 690 C CA . THR A 1 87 ? 0.073 -6.282 -3.522 1.00 98.50 87 THR A CA 1
ATOM 691 C C . THR A 1 87 ? 0.381 -5.259 -4.601 1.00 98.50 87 THR A C 1
ATOM 693 O O . THR A 1 87 ? -0.533 -4.784 -5.269 1.00 98.50 87 THR A O 1
ATOM 696 N N . ILE A 1 88 ? 1.662 -4.951 -4.780 1.00 97.81 88 ILE A N 1
ATOM 697 C CA . ILE A 1 88 ? 2.186 -4.134 -5.878 1.00 97.81 88 ILE A CA 1
ATOM 698 C C . ILE A 1 88 ? 2.767 -5.096 -6.913 1.00 97.81 88 ILE A C 1
ATOM 700 O O . ILE A 1 88 ? 3.637 -5.908 -6.583 1.00 97.81 88 ILE A O 1
ATOM 704 N N . HIS A 1 89 ? 2.277 -5.038 -8.148 1.00 97.06 89 HIS A N 1
ATOM 705 C CA . HIS A 1 89 ? 2.638 -5.965 -9.214 1.00 97.06 89 HIS A CA 1
ATOM 706 C C . HIS A 1 89 ? 3.039 -5.228 -10.502 1.00 97.06 89 HIS A C 1
ATOM 708 O O . HIS A 1 89 ? 2.212 -4.604 -11.167 1.00 97.06 89 HIS A O 1
ATOM 714 N N . TYR A 1 90 ? 4.304 -5.368 -10.894 1.00 94.81 90 TYR A N 1
ATOM 715 C CA . TYR A 1 90 ? 4.864 -4.871 -12.154 1.00 94.81 90 TYR A CA 1
ATOM 716 C C . TYR A 1 90 ? 4.747 -5.895 -13.282 1.00 94.81 90 TYR A C 1
ATOM 718 O O . TYR A 1 90 ? 4.683 -7.105 -13.037 1.00 94.81 90 TYR A O 1
ATOM 726 N N . LYS A 1 91 ? 4.770 -5.443 -14.543 1.00 92.88 91 LYS A N 1
ATOM 727 C CA . LYS A 1 91 ? 4.820 -6.383 -15.667 1.00 92.88 91 LYS A CA 1
ATOM 728 C C . LYS A 1 91 ? 6.206 -7.044 -15.694 1.00 92.88 91 LYS A C 1
ATOM 730 O O . LYS A 1 91 ? 7.215 -6.394 -15.417 1.00 92.88 91 LYS A O 1
ATOM 735 N N . PRO A 1 92 ? 6.312 -8.332 -16.073 1.00 89.12 92 PRO A N 1
ATOM 736 C CA . PRO A 1 92 ? 7.602 -9.026 -16.116 1.00 89.12 92 PRO A CA 1
ATOM 737 C C . PRO A 1 92 ? 8.651 -8.357 -17.018 1.00 89.12 92 PRO A C 1
ATOM 739 O O . PRO A 1 92 ? 9.848 -8.498 -16.776 1.00 89.12 92 PRO A O 1
ATOM 742 N N . VAL A 1 93 ? 8.200 -7.630 -18.043 1.00 90.25 93 VAL A N 1
ATOM 743 C CA . VAL A 1 93 ? 9.053 -6.946 -19.024 1.00 90.25 93 VAL A CA 1
ATOM 744 C C . VAL A 1 93 ? 9.585 -5.590 -18.546 1.00 90.25 93 VAL A C 1
ATOM 746 O O . VAL A 1 93 ? 10.558 -5.105 -19.120 1.00 90.25 93 VAL A O 1
ATOM 749 N N . ASP A 1 94 ? 9.013 -5.005 -17.489 1.00 89.12 94 ASP A N 1
ATOM 750 C CA . ASP A 1 94 ? 9.382 -3.665 -17.020 1.00 89.12 94 ASP A CA 1
ATOM 751 C C . ASP A 1 94 ? 10.758 -3.698 -16.349 1.00 89.12 94 ASP A C 1
ATOM 753 O O . ASP A 1 94 ? 10.974 -4.465 -15.413 1.00 89.12 94 ASP A O 1
ATOM 757 N N . LYS A 1 95 ? 11.716 -2.882 -16.798 1.00 89.12 95 LYS A N 1
ATOM 758 C CA . LYS A 1 95 ? 13.088 -2.846 -16.246 1.00 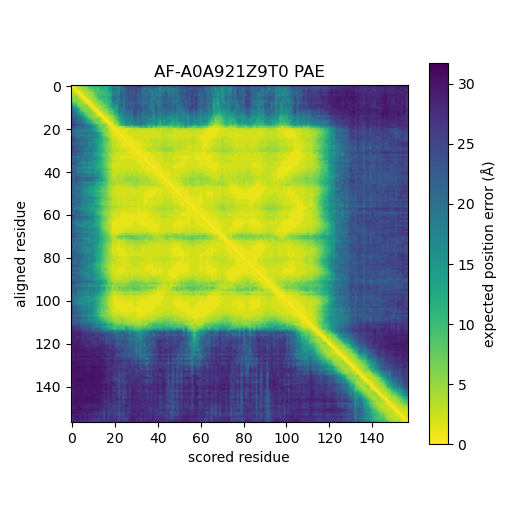89.12 95 LYS A CA 1
ATOM 759 C C . LYS A 1 95 ? 13.349 -1.632 -15.350 1.00 89.12 95 LYS A C 1
ATOM 761 O O . LYS A 1 95 ? 14.468 -1.137 -15.293 1.00 89.12 95 LYS A O 1
ATOM 766 N N . SER A 1 96 ? 12.326 -1.162 -14.651 1.00 88.75 96 SER A N 1
ATOM 767 C CA . SER A 1 96 ? 12.408 0.013 -13.785 1.00 88.75 96 SER A CA 1
ATOM 768 C C . SER A 1 96 ? 12.637 -0.348 -12.323 1.00 88.75 96 SER A C 1
ATOM 770 O O . SER A 1 96 ? 12.131 -1.360 -11.836 1.00 88.75 96 SER A O 1
ATOM 772 N N . VAL A 1 97 ? 13.357 0.520 -11.622 1.00 91.62 97 VAL A N 1
ATOM 773 C CA . VAL A 1 97 ? 13.377 0.578 -10.159 1.00 91.62 97 VAL A CA 1
ATOM 774 C C . VAL A 1 97 ? 12.243 1.503 -9.724 1.00 91.62 97 VAL A C 1
ATOM 776 O O . VAL A 1 97 ? 12.018 2.519 -10.374 1.00 91.62 97 VAL A O 1
ATOM 779 N N . CYS A 1 98 ? 11.528 1.166 -8.652 1.00 93.00 98 CYS A N 1
ATOM 780 C CA . CYS A 1 98 ? 10.478 2.034 -8.116 1.00 93.00 98 CYS A CA 1
ATOM 781 C C . CYS A 1 98 ? 10.689 2.305 -6.635 1.00 93.00 98 CYS A C 1
ATOM 783 O O . CYS A 1 98 ? 11.169 1.434 -5.905 1.00 93.00 98 CYS A O 1
ATOM 785 N N . GLN A 1 99 ? 10.277 3.485 -6.191 1.00 96.31 99 GLN A N 1
ATOM 786 C CA . GLN A 1 99 ? 10.102 3.796 -4.777 1.00 96.31 99 GLN A CA 1
ATOM 787 C C . GLN A 1 99 ? 8.610 3.811 -4.468 1.00 96.31 99 GLN A C 1
ATOM 789 O O . GLN A 1 99 ? 7.804 4.236 -5.296 1.00 96.31 99 GLN A O 1
ATOM 794 N N . TYR A 1 100 ? 8.235 3.310 -3.299 1.00 97.25 100 TYR A N 1
ATOM 795 C CA . TYR A 1 100 ? 6.848 3.292 -2.862 1.00 97.25 100 TYR A CA 1
ATOM 796 C C . TYR A 1 100 ? 6.727 3.785 -1.424 1.00 97.25 100 TYR A C 1
ATOM 798 O O . TYR A 1 100 ? 7.583 3.510 -0.577 1.00 97.25 100 TYR A O 1
ATOM 806 N N . LYS A 1 101 ? 5.618 4.462 -1.148 1.00 98.12 101 LYS A N 1
ATOM 807 C CA . LYS A 1 101 ? 5.131 4.796 0.184 1.00 98.12 101 LYS A CA 1
ATOM 808 C C . LYS A 1 101 ? 3.682 4.336 0.270 1.00 98.12 101 LYS A C 1
ATOM 810 O O . LYS A 1 101 ? 2.856 4.746 -0.535 1.00 98.12 101 LYS A O 1
ATOM 815 N N . VAL A 1 102 ? 3.379 3.447 1.209 1.00 98.50 102 VAL A N 1
ATOM 816 C CA . VAL A 1 102 ? 2.015 2.960 1.425 1.00 98.50 102 VAL A CA 1
ATOM 817 C C . VAL A 1 102 ? 1.578 3.296 2.840 1.00 98.50 102 VAL A C 1
ATOM 819 O O . VAL A 1 102 ? 2.205 2.866 3.808 1.00 98.50 102 VAL A O 1
ATOM 822 N N . THR A 1 103 ? 0.487 4.043 2.946 1.00 98.69 103 THR A N 1
ATOM 823 C CA . THR A 1 103 ? -0.107 4.492 4.202 1.00 98.69 103 THR A CA 1
ATOM 824 C C . THR A 1 103 ? -1.469 3.829 4.370 1.00 98.69 103 THR A C 1
ATOM 826 O O . THR A 1 103 ? -2.326 3.910 3.491 1.00 98.69 103 THR A O 1
ATOM 829 N N . ALA A 1 104 ? -1.676 3.168 5.506 1.00 98.69 104 ALA A N 1
ATOM 830 C CA . ALA A 1 104 ? -2.948 2.555 5.868 1.00 98.69 104 ALA A CA 1
ATOM 831 C C . ALA A 1 104 ? -3.573 3.293 7.054 1.00 98.69 104 ALA A C 1
ATOM 833 O O . ALA A 1 104 ? -2.941 3.463 8.104 1.00 98.69 104 ALA A O 1
ATOM 834 N N . LYS A 1 105 ? -4.836 3.690 6.892 1.00 98.62 105 LYS A N 1
ATOM 835 C CA . LYS A 1 105 ? -5.664 4.284 7.939 1.00 98.62 105 LYS A CA 1
ATOM 836 C C . LYS A 1 105 ? -6.776 3.331 8.356 1.00 98.62 105 LYS A C 1
ATOM 838 O O . LYS A 1 105 ? -7.380 2.639 7.530 1.00 98.62 105 LYS A O 1
ATOM 843 N N . ALA A 1 106 ? -7.054 3.310 9.651 1.00 98.44 106 ALA A N 1
ATOM 844 C CA . ALA A 1 106 ? -8.079 2.473 10.251 1.00 98.44 106 ALA A CA 1
ATOM 845 C C . ALA A 1 106 ? -8.978 3.267 11.200 1.00 98.44 106 ALA A C 1
ATOM 847 O O . ALA A 1 106 ? -8.588 4.308 11.728 1.00 98.44 106 ALA A O 1
ATOM 848 N N . ILE A 1 107 ? -10.173 2.735 11.437 1.00 97.56 107 ILE A N 1
ATOM 849 C CA . ILE A 1 107 ? -11.122 3.225 12.438 1.00 97.56 107 ILE A CA 1
ATOM 850 C C . ILE A 1 107 ? -11.393 2.132 13.473 1.00 97.56 107 ILE A C 1
ATOM 852 O O . ILE A 1 107 ? -11.251 0.941 13.181 1.00 97.56 107 ILE A O 1
ATOM 856 N N . THR A 1 108 ? -11.781 2.531 14.681 1.00 97.00 108 THR A N 1
ATOM 857 C CA . THR A 1 108 ? -12.257 1.604 15.712 1.00 97.00 108 THR A CA 1
ATOM 858 C C . THR A 1 108 ? -13.594 0.992 15.290 1.00 97.00 108 THR A C 1
ATOM 860 O O . THR A 1 108 ? -14.510 1.708 14.886 1.00 97.00 108 THR A O 1
ATOM 863 N N . ASP A 1 109 ? -13.729 -0.329 15.406 1.00 94.25 109 ASP A N 1
ATOM 864 C CA . ASP A 1 109 ? -14.994 -1.021 15.160 1.00 94.25 109 ASP A CA 1
ATOM 865 C C . ASP A 1 109 ? -16.046 -0.567 16.188 1.00 94.25 109 ASP A C 1
ATOM 867 O O . ASP A 1 109 ? -15.803 -0.567 17.401 1.00 94.25 109 ASP A O 1
ATOM 871 N N . LYS A 1 110 ? -17.245 -0.220 15.708 1.00 91.44 110 LYS A N 1
ATOM 872 C CA . LYS A 1 110 ? -18.392 0.185 16.537 1.00 91.44 110 LYS A CA 1
ATOM 873 C C . LYS A 1 110 ? -18.733 -0.867 17.596 1.00 91.44 110 LYS A C 1
ATOM 875 O O . LYS A 1 110 ? -19.154 -0.522 18.702 1.00 91.44 110 LYS A O 1
ATOM 880 N N . LYS A 1 111 ? -18.513 -2.148 17.282 1.00 89.50 111 LYS A N 1
ATOM 881 C CA . LYS A 1 111 ? -18.744 -3.263 18.214 1.00 89.50 111 LYS A CA 1
ATOM 882 C C . LYS A 1 111 ? -17.803 -3.240 19.411 1.00 89.50 111 LYS A C 1
ATOM 884 O O . LYS A 1 111 ? -18.176 -3.681 20.488 1.00 89.50 111 LYS A O 1
ATOM 889 N N . CYS A 1 112 ? -16.596 -2.718 19.236 1.00 88.38 112 CYS A N 1
ATOM 890 C CA . CYS A 1 112 ? -15.633 -2.634 20.322 1.00 88.38 112 CYS A CA 1
ATOM 891 C C . CYS A 1 112 ? -15.797 -1.369 21.164 1.00 88.38 112 CYS A C 1
ATOM 893 O O . CYS A 1 112 ? -15.488 -1.394 22.349 1.00 88.38 112 CYS A O 1
ATOM 895 N N . ALA A 1 113 ? -16.318 -0.284 20.586 1.00 79.88 113 ALA A N 1
ATOM 896 C CA . ALA A 1 113 ? -16.596 0.943 21.333 1.00 79.88 113 ALA A CA 1
ATOM 897 C C . ALA A 1 113 ? -17.734 0.770 22.359 1.00 79.88 113 ALA A C 1
ATOM 899 O O . ALA A 1 113 ? -17.730 1.414 23.400 1.00 79.88 113 ALA A O 1
ATOM 900 N N . SER A 1 114 ? -18.691 -0.122 22.084 1.00 78.25 114 SER A N 1
ATOM 901 C CA . SER A 1 114 ? -19.853 -0.390 22.947 1.00 78.25 114 SER A CA 1
ATOM 902 C C . SER A 1 114 ? -19.596 -1.436 24.043 1.00 78.25 114 SER A C 1
ATOM 904 O O . SER A 1 114 ? -20.424 -1.607 24.932 1.00 78.25 114 SER A O 1
ATOM 906 N N . GLY A 1 115 ? -18.445 -2.119 24.014 1.00 62.72 115 GLY A N 1
ATOM 907 C CA . GLY A 1 115 ? -18.142 -3.266 24.878 1.00 62.72 115 GLY A CA 1
ATOM 908 C C . GLY A 1 115 ? -17.573 -2.946 26.265 1.00 62.72 115 GLY A C 1
ATOM 909 O O . GLY A 1 115 ? -17.219 -3.873 26.983 1.00 62.72 115 GLY A O 1
ATOM 910 N N . GLN A 1 116 ? -17.469 -1.675 26.665 1.00 56.69 116 GLN A N 1
ATOM 911 C CA . GLN A 1 116 ? -17.018 -1.307 28.019 1.00 56.69 116 GLN A CA 1
ATOM 912 C C . GLN A 1 116 ? -18.131 -1.357 29.087 1.00 56.69 116 GLN A C 1
ATOM 914 O O . GLN A 1 116 ? -17.906 -0.918 30.208 1.00 56.69 116 GLN A O 1
ATOM 919 N N . GLY A 1 117 ? -19.311 -1.911 28.775 1.00 57.00 117 GLY A N 1
ATOM 920 C CA . GLY A 1 117 ? -20.435 -1.960 29.719 1.00 57.00 117 GLY A CA 1
ATOM 921 C C . GLY A 1 117 ? -21.447 -3.082 29.488 1.00 57.00 117 GLY A C 1
ATOM 922 O O . GLY A 1 117 ? -22.634 -2.877 29.713 1.00 57.00 117 GLY A O 1
ATOM 923 N N . SER A 1 118 ? -21.018 -4.254 29.019 1.00 53.69 118 SER A N 1
ATOM 924 C CA . SER A 1 118 ? -21.848 -5.462 29.115 1.00 53.69 118 SER A CA 1
ATOM 925 C C . SER A 1 118 ? -21.137 -6.463 30.008 1.00 53.69 118 SER A C 1
ATOM 927 O O . SER A 1 118 ? -20.326 -7.268 29.541 1.00 53.69 118 SER A O 1
ATOM 929 N N . ASP A 1 119 ? -21.428 -6.315 31.295 1.00 54.88 119 ASP A N 1
ATOM 930 C CA . ASP A 1 119 ? -21.070 -7.210 32.379 1.00 54.88 119 ASP A CA 1
ATOM 931 C C . ASP A 1 119 ? -21.255 -8.685 32.022 1.00 54.88 119 ASP A C 1
ATOM 933 O O . ASP A 1 119 ? -22.156 -9.099 31.283 1.00 54.88 119 ASP A O 1
ATOM 937 N N . GLU A 1 120 ? -20.376 -9.472 32.628 1.00 57.78 120 GLU A N 1
ATOM 938 C CA . GLU A 1 120 ? -20.464 -10.905 32.831 1.00 57.78 120 GLU A CA 1
ATOM 939 C C . GLU A 1 120 ? -21.906 -11.369 33.102 1.00 57.78 120 GLU A C 1
ATOM 941 O O . GLU A 1 120 ? -22.370 -11.402 34.237 1.00 57.78 120 GLU A O 1
ATOM 946 N N . THR A 1 121 ? -22.618 -11.843 32.081 1.00 50.25 121 THR A N 1
ATOM 947 C CA . THR A 1 121 ? -23.670 -12.834 32.328 1.00 50.25 121 THR A CA 1
ATOM 948 C C . THR A 1 121 ? -23.060 -14.200 32.088 1.00 50.25 121 THR A C 1
ATOM 950 O O . THR A 1 121 ? -22.986 -14.701 30.962 1.00 50.25 121 THR A O 1
ATOM 953 N N . GLY A 1 122 ? -22.547 -14.763 33.183 1.00 54.62 122 GLY A N 1
ATOM 954 C CA . GLY A 1 122 ? -21.930 -16.076 33.257 1.00 54.62 122 GLY A CA 1
ATOM 955 C C . GLY A 1 122 ? -22.778 -17.144 32.576 1.00 54.62 122 GLY A C 1
ATOM 956 O O . GLY A 1 122 ? -23.742 -17.659 33.131 1.00 54.62 122 GLY A O 1
ATOM 957 N N . SER A 1 123 ? -22.367 -17.523 31.372 1.00 52.16 123 SER A N 1
ATOM 958 C CA . SER A 1 123 ? -22.853 -18.723 30.704 1.00 52.16 123 SER A CA 1
ATOM 959 C C . SER A 1 123 ? -21.823 -19.818 30.932 1.00 52.16 123 SER A C 1
ATOM 961 O O . SER A 1 123 ? -20.851 -19.955 30.194 1.00 52.16 123 SER A O 1
ATOM 963 N N . LYS A 1 124 ? -22.024 -20.560 32.019 1.00 58.91 124 LYS A N 1
ATOM 964 C CA . LYS A 1 124 ? -21.305 -21.780 32.393 1.00 58.91 124 LYS A CA 1
ATOM 965 C C . LYS A 1 124 ? -21.469 -22.823 31.271 1.00 58.91 124 LYS A C 1
ATOM 967 O O . LYS A 1 124 ? -22.601 -23.248 31.044 1.00 58.91 124 LYS A O 1
ATOM 972 N N . PRO A 1 125 ? -20.413 -23.272 30.567 1.00 57.31 125 PRO A N 1
ATOM 973 C CA . PRO A 1 125 ? -20.558 -24.392 29.655 1.00 57.31 125 PRO A CA 1
ATOM 974 C C . PRO A 1 125 ? -20.315 -25.695 30.418 1.00 57.31 125 PRO A C 1
ATOM 976 O O . PRO A 1 125 ? -19.210 -25.974 30.888 1.00 57.31 125 PRO A O 1
ATOM 979 N N . ASP A 1 126 ? -21.379 -26.488 30.536 1.00 60.19 126 ASP A N 1
ATOM 980 C CA . ASP A 1 126 ? -21.325 -27.862 31.013 1.00 60.19 126 ASP A CA 1
ATOM 981 C C . ASP A 1 126 ? -20.323 -28.681 30.193 1.00 60.19 126 ASP A C 1
ATOM 983 O O . ASP A 1 126 ? -20.406 -28.835 28.971 1.00 60.19 126 ASP A O 1
ATOM 987 N N . ASN A 1 127 ? -19.360 -29.232 30.917 1.00 60.34 127 ASN A N 1
ATOM 988 C CA . ASN A 1 127 ? -18.292 -30.061 30.409 1.00 60.34 127 ASN A CA 1
ATOM 989 C C . ASN A 1 127 ? -18.838 -31.464 30.087 1.00 60.34 127 ASN A C 1
ATOM 991 O O . ASN A 1 127 ? -18.933 -32.320 30.965 1.00 60.34 127 ASN A O 1
ATOM 995 N N . LYS A 1 128 ? -19.193 -31.733 28.824 1.00 60.41 128 LYS A N 1
ATOM 996 C CA . LYS A 1 128 ? -19.357 -33.111 28.323 1.00 60.41 128 LYS A CA 1
ATOM 997 C C . LYS A 1 128 ? -18.473 -33.370 27.113 1.00 60.41 128 LYS A C 1
ATOM 999 O O . LYS A 1 128 ? -18.893 -33.399 25.959 1.00 60.41 128 LYS A O 1
ATOM 1004 N N . PHE A 1 129 ? -17.217 -33.634 27.448 1.00 61.53 129 PHE A N 1
ATOM 1005 C CA . PHE A 1 129 ? -16.193 -34.252 26.621 1.00 61.53 129 PHE A CA 1
ATOM 1006 C C . PHE A 1 129 ? -16.684 -35.602 26.050 1.00 61.53 129 PHE A C 1
ATOM 1008 O O . PHE A 1 129 ? -16.619 -36.635 26.715 1.00 61.53 129 PHE A O 1
ATOM 1015 N N . LYS A 1 130 ? -17.168 -35.629 24.800 1.00 61.00 130 LYS A N 1
ATOM 1016 C CA . LYS A 1 130 ? -17.337 -36.874 24.028 1.00 61.00 130 LYS A CA 1
ATOM 1017 C C . LYS A 1 130 ? -16.207 -37.008 23.009 1.00 61.00 130 LYS A C 1
ATOM 1019 O O . LYS A 1 130 ? -16.230 -36.409 21.939 1.00 61.00 130 LYS A O 1
ATOM 1024 N N . LYS A 1 131 ? -15.225 -37.845 23.358 1.00 63.00 131 LYS A N 1
ATOM 1025 C CA . LYS A 1 131 ? -14.189 -38.368 22.457 1.00 63.00 131 LYS A CA 1
ATOM 1026 C C . LYS A 1 131 ? -14.835 -39.058 21.249 1.00 63.00 131 LYS A C 1
ATOM 1028 O O . LYS A 1 131 ? -15.599 -40.002 21.438 1.00 63.00 131 LYS A O 1
ATOM 1033 N N . ARG A 1 132 ? -14.433 -38.696 20.027 1.00 56.34 132 ARG A N 1
ATOM 1034 C CA . ARG A 1 132 ? -14.413 -39.617 18.876 1.00 56.34 132 ARG A CA 1
ATOM 1035 C C . ARG A 1 132 ? -13.222 -39.300 17.962 1.00 56.34 132 ARG A C 1
ATOM 1037 O O . ARG A 1 132 ? -13.163 -38.199 17.423 1.00 56.34 132 ARG A O 1
ATOM 1044 N N . PRO A 1 133 ? -12.281 -40.238 17.770 1.00 64.12 133 PRO A N 1
ATOM 1045 C CA . PRO A 1 133 ? -11.262 -40.133 16.738 1.00 64.12 133 PRO A CA 1
ATOM 1046 C C . PRO A 1 133 ? -11.809 -40.725 15.435 1.00 64.12 133 PRO A C 1
ATOM 1048 O O . PRO A 1 133 ? -12.491 -41.738 15.491 1.00 64.12 133 PRO A O 1
ATOM 1051 N N . THR A 1 134 ? -11.437 -40.181 14.273 1.00 48.22 134 THR A N 1
ATOM 1052 C CA . THR A 1 134 ? -11.060 -41.037 13.132 1.00 48.22 134 THR A CA 1
ATOM 1053 C C . THR A 1 134 ? -10.364 -40.263 12.018 1.00 48.22 134 THR A C 1
ATOM 1055 O O . THR A 1 134 ? -10.907 -39.345 11.413 1.00 48.22 134 THR A O 1
ATOM 1058 N N . LYS A 1 135 ? -9.146 -40.734 11.746 1.00 60.91 135 LYS A N 1
ATOM 1059 C CA . LYS A 1 135 ? -8.377 -40.706 10.500 1.00 60.91 135 LYS A CA 1
ATOM 1060 C C . LYS A 1 135 ? -9.189 -40.399 9.228 1.00 60.91 135 LYS A C 1
ATOM 1062 O O . LYS A 1 135 ? -10.049 -41.187 8.846 1.00 60.91 135 LYS A O 1
ATOM 1067 N N . LYS A 1 136 ? -8.744 -39.396 8.464 1.00 55.72 136 LYS A N 1
ATOM 1068 C CA . LYS A 1 136 ? -8.509 -39.532 7.012 1.00 55.72 136 LYS A CA 1
ATOM 1069 C C . LYS A 1 136 ? -7.649 -38.374 6.500 1.00 55.72 136 LYS A C 1
ATOM 1071 O O . LYS A 1 136 ? -8.140 -37.311 6.141 1.00 55.72 136 LYS A O 1
ATOM 1076 N N . GLN A 1 137 ? -6.340 -38.621 6.448 1.00 55.00 137 GLN A N 1
ATOM 1077 C CA . GLN A 1 137 ? -5.424 -37.894 5.577 1.00 55.00 137 GLN A CA 1
ATOM 1078 C C . GLN A 1 137 ? -5.930 -38.020 4.134 1.00 55.00 137 GLN A C 1
ATOM 1080 O O . GLN A 1 137 ? -5.905 -39.109 3.560 1.00 55.00 137 GLN A O 1
ATOM 1085 N N . ARG A 1 138 ? -6.385 -36.921 3.530 1.00 54.44 138 ARG A N 1
ATOM 1086 C CA . ARG A 1 138 ? -6.534 -36.835 2.076 1.00 54.44 138 ARG A CA 1
ATOM 1087 C C . ARG A 1 138 ? -5.283 -36.179 1.502 1.00 54.44 138 ARG A C 1
ATOM 1089 O O . ARG A 1 138 ? -5.164 -34.962 1.456 1.00 54.44 138 ARG A O 1
ATOM 1096 N N . LYS A 1 139 ? -4.362 -37.041 1.059 1.00 56.81 139 LYS A N 1
ATOM 1097 C CA . LYS A 1 139 ? -3.436 -36.786 -0.053 1.00 56.81 139 LYS A CA 1
ATOM 1098 C C . LYS A 1 139 ? -4.223 -36.101 -1.178 1.00 56.81 139 LYS A C 1
ATOM 1100 O O . LYS A 1 139 ? -5.117 -36.730 -1.741 1.00 56.81 139 LYS A O 1
ATOM 1105 N N . TYR A 1 140 ? -3.892 -34.858 -1.512 1.00 53.12 140 TYR A N 1
ATOM 1106 C CA . TYR A 1 140 ? -4.228 -34.302 -2.820 1.00 53.12 140 TYR A CA 1
ATOM 1107 C C . TYR A 1 140 ? -2.928 -33.988 -3.546 1.00 53.12 140 TYR A C 1
ATOM 1109 O O . TYR A 1 140 ? -2.169 -33.090 -3.194 1.00 53.12 140 TYR A O 1
ATOM 1117 N N . THR A 1 141 ? -2.642 -34.864 -4.495 1.00 55.78 141 THR A N 1
ATOM 1118 C CA . THR A 1 141 ? -1.496 -34.877 -5.389 1.00 55.78 141 THR A CA 1
ATOM 1119 C C . THR A 1 141 ? -1.613 -33.809 -6.473 1.00 55.78 141 THR A C 1
ATOM 1121 O O . THR A 1 141 ? -2.692 -33.549 -7.001 1.00 55.78 141 THR A O 1
ATOM 1124 N N . ASN A 1 142 ? -0.447 -33.263 -6.817 1.00 51.19 142 ASN A N 1
ATOM 1125 C CA . ASN A 1 142 ? -0.099 -32.484 -8.002 1.00 51.19 142 ASN A CA 1
ATOM 1126 C C . ASN A 1 142 ? -0.975 -32.713 -9.244 1.00 51.19 142 ASN A C 1
ATOM 1128 O O . ASN A 1 142 ? -1.090 -33.835 -9.738 1.00 51.19 142 ASN A O 1
ATOM 1132 N N . LYS A 1 143 ? -1.421 -31.612 -9.858 1.00 56.81 143 LYS A N 1
ATOM 1133 C CA . LYS A 1 143 ? -1.733 -31.567 -11.292 1.00 56.81 143 LYS A CA 1
ATOM 1134 C C . LYS A 1 143 ? -1.056 -30.349 -11.919 1.00 56.81 143 LYS A C 1
ATOM 1136 O O . LYS A 1 143 ? -1.640 -29.282 -12.089 1.00 56.81 143 LYS A O 1
ATOM 1141 N N . SER A 1 144 ? 0.227 -30.524 -12.229 1.00 51.25 144 SER A N 1
ATOM 1142 C CA . SER A 1 144 ? 1.006 -29.644 -13.094 1.00 51.25 144 SER A CA 1
ATOM 1143 C C . SER A 1 144 ? 0.401 -29.677 -14.498 1.00 51.25 144 SER A C 1
ATOM 1145 O O . SER A 1 144 ? 0.635 -30.577 -15.304 1.00 51.25 144 SER A O 1
ATOM 1147 N N . THR A 1 145 ? -0.438 -28.689 -14.794 1.00 58.12 145 THR A N 1
ATOM 1148 C CA . THR A 1 145 ? -1.034 -28.549 -16.122 1.00 58.12 145 THR A CA 1
ATOM 1149 C C . THR A 1 145 ? 0.014 -27.941 -17.051 1.00 58.12 145 THR A C 1
ATOM 1151 O O . THR A 1 145 ? 0.240 -26.733 -17.068 1.00 58.12 145 THR A O 1
ATOM 1154 N N . LYS A 1 146 ? 0.687 -28.813 -17.804 1.00 64.19 146 LYS A N 1
ATOM 1155 C CA . LYS A 1 146 ? 1.619 -28.509 -18.895 1.00 64.19 146 LYS A CA 1
ATOM 1156 C C . LYS A 1 146 ? 0.887 -27.703 -19.982 1.00 64.19 146 LYS A C 1
ATOM 1158 O O . LYS A 1 146 ? 0.264 -28.279 -20.871 1.00 64.19 146 LYS A O 1
ATOM 1163 N N . ARG A 1 147 ? 0.914 -26.367 -19.903 1.00 61.00 147 ARG A N 1
ATOM 1164 C CA . ARG A 1 147 ? 0.417 -25.486 -20.974 1.00 61.00 147 ARG A CA 1
ATOM 1165 C C . ARG A 1 147 ? 1.401 -25.522 -22.146 1.00 61.00 147 ARG A C 1
ATOM 1167 O O . ARG A 1 147 ? 2.576 -25.203 -21.990 1.00 61.00 147 ARG A O 1
ATOM 1174 N N . ARG A 1 148 ? 0.910 -25.958 -23.309 1.00 63.97 148 ARG A N 1
ATOM 1175 C CA . ARG A 1 148 ? 1.629 -25.938 -24.592 1.00 63.97 148 ARG A CA 1
ATOM 1176 C C . ARG A 1 148 ? 1.923 -24.485 -25.011 1.00 63.97 148 ARG A C 1
ATOM 1178 O O . ARG A 1 148 ? 1.072 -23.626 -24.777 1.00 63.97 148 ARG A O 1
ATOM 1185 N N . PRO A 1 149 ? 3.065 -24.198 -25.657 1.00 61.50 149 PRO A N 1
ATOM 1186 C CA . PRO A 1 149 ? 3.320 -22.888 -26.243 1.00 61.50 149 PRO A CA 1
ATOM 1187 C C . PRO A 1 149 ? 2.397 -22.652 -27.446 1.00 61.50 149 PRO A C 1
ATOM 1189 O O . PRO A 1 149 ? 2.290 -23.493 -28.341 1.00 61.50 149 PRO A O 1
ATOM 1192 N N . ALA A 1 150 ? 1.728 -21.500 -27.465 1.00 66.94 150 ALA A N 1
ATOM 1193 C CA . ALA A 1 150 ? 0.990 -21.026 -28.627 1.00 66.94 150 ALA A CA 1
ATOM 1194 C C . ALA A 1 150 ? 1.983 -20.624 -29.731 1.00 66.94 150 ALA A C 1
ATOM 1196 O O . ALA A 1 150 ? 2.857 -19.783 -29.513 1.00 66.94 150 ALA A O 1
ATOM 1197 N N . LYS A 1 151 ? 1.852 -21.232 -30.916 1.00 68.06 151 LYS A N 1
ATOM 1198 C CA . LYS A 1 151 ? 2.566 -20.817 -32.131 1.00 68.06 151 LYS A CA 1
ATOM 1199 C C . LYS A 1 151 ? 2.129 -19.396 -32.506 1.00 68.06 151 LYS A C 1
ATOM 1201 O O . LYS A 1 151 ? 0.951 -19.165 -32.770 1.00 68.06 151 LYS A O 1
ATOM 1206 N N . ARG A 1 152 ? 3.081 -18.460 -32.541 1.00 65.88 152 ARG A N 1
ATOM 1207 C CA . ARG A 1 152 ? 2.914 -17.132 -33.153 1.00 65.88 152 ARG A CA 1
ATOM 1208 C C . ARG A 1 152 ? 2.916 -17.270 -34.679 1.00 65.88 152 ARG A C 1
ATOM 1210 O O . ARG A 1 152 ? 3.710 -18.043 -35.211 1.00 65.88 152 ARG A O 1
ATOM 1217 N N . LYS A 1 153 ? 2.057 -16.513 -35.366 1.00 63.91 153 LYS A N 1
ATOM 1218 C CA . LYS A 1 153 ? 2.157 -16.274 -36.815 1.00 63.91 153 LYS A CA 1
ATOM 1219 C C . LYS A 1 153 ? 3.054 -15.048 -37.060 1.00 63.91 153 LYS A C 1
ATOM 1221 O O . LYS A 1 153 ? 2.959 -14.104 -36.274 1.00 63.91 153 LYS A O 1
ATOM 1226 N N . PRO A 1 154 ? 3.905 -15.046 -38.099 1.00 62.97 154 PRO A N 1
ATOM 1227 C CA . PRO A 1 154 ? 4.624 -13.849 -38.518 1.00 62.97 154 PRO A CA 1
ATOM 1228 C C . PRO A 1 154 ? 3.651 -12.846 -39.152 1.00 62.97 154 PRO A C 1
ATOM 1230 O O . PRO A 1 154 ? 2.759 -13.234 -39.907 1.00 62.97 154 PRO A O 1
ATOM 1233 N N . VAL A 1 155 ? 3.829 -11.568 -38.827 1.00 67.31 155 VAL A N 1
ATOM 1234 C CA . VAL A 1 155 ? 3.244 -10.443 -39.562 1.00 67.31 155 VAL A CA 1
ATOM 1235 C C . VAL A 1 155 ? 4.393 -9.826 -40.347 1.00 67.31 155 VAL A C 1
ATOM 1237 O O . VAL A 1 155 ? 5.412 -9.480 -39.753 1.00 67.31 155 VAL A O 1
ATOM 1240 N N . TYR A 1 156 ? 4.243 -9.765 -41.665 1.00 64.25 156 TYR A N 1
ATOM 1241 C CA . TYR A 1 156 ? 5.154 -9.060 -42.557 1.00 64.25 156 TYR A CA 1
ATOM 1242 C C . TYR A 1 156 ? 4.597 -7.650 -42.769 1.00 64.25 156 TYR A C 1
ATOM 1244 O O . TYR A 1 156 ? 3.419 -7.514 -43.103 1.00 64.25 156 TYR A O 1
ATOM 1252 N N . PHE A 1 157 ? 5.437 -6.642 -42.551 1.00 63.06 157 PHE A N 1
ATOM 1253 C CA . PHE A 1 157 ? 5.278 -5.281 -43.054 1.00 63.06 157 PHE A CA 1
ATOM 1254 C C . PHE A 1 157 ? 6.564 -4.919 -43.787 1.00 63.06 157 PHE A C 1
ATOM 1256 O O . PHE A 1 157 ? 7.638 -5.313 -43.269 1.00 63.06 157 PHE A O 1
#

Solvent-accessible surface area (backbone atoms only — not comparable to full-atom values): 10525 Å² total; per-residue (Å²): 142,84,85,84,78,84,79,78,78,75,76,77,75,72,73,77,72,71,72,50,51,73,48,78,46,75,56,90,55,89,87,49,40,80,70,47,76,50,73,52,71,40,50,58,86,53,43,65,47,78,47,74,62,83,71,58,85,57,46,43,80,47,22,38,40,37,43,33,42,40,91,80,62,85,61,51,75,47,77,40,83,89,75,41,32,39,35,42,38,46,62,92,84,54,82,54,62,35,40,39,40,37,40,34,25,26,37,74,36,70,75,54,74,64,59,86,74,70,76,89,75,83,77,83,78,82,86,76,89,76,89,79,88,79,92,77,89,76,86,81,78,86,79,86,77,81,79,77,83,80,84,81,80,89,82,90,130

Nearest PDB structures (foldseek):
  8gsd-assembly1_1  TM=4.459E-01  e=8.810E+00  Echovirus E3

Foldseek 3Di:
DDDDDDPPPPPPPPPPPQQWDKDKDADDDPPWDWQDKDKDKDAQPRQKDKDFGDADPQKAWGMKMKTKRWNFDDWDWDADRVRRIIMTGHDNPDRTMMIMIMITIIDGHPVVVPPPDDDDPDDDDDDDDDDDDDDDDDDDDDDPDPDDDDDDDDDDD

Radius of gyration: 28.07 Å; Cα contacts (8 Å, |Δi|>4): 202; chains: 1; bounding box: 50×93×76 Å

Mean predicted aligned error: 14.27 Å

Organism: Manduca sexta (NCBI:txid7130)

Secondary structure (DSSP, 8-state):
--------------------EEEEEE---TT-EEEEEEEEEE-TT--EEEEE--PPTTEEEEEEEEEEE-SS---EEEEETTTTEEEEE--TT----EEEEEEEEEEE-HHHHTGGG-----------------------------PPPPPPPP---